Protein AF-A0A546XKB4-F1 (afdb_monomer_lite)

Structure (mmCIF, N/CA/C/O backbone):
data_AF-A0A546XKB4-F1
#
_entry.id   AF-A0A546XKB4-F1
#
loop_
_atom_site.group_PDB
_atom_site.id
_atom_site.type_symbol
_atom_site.label_atom_id
_atom_site.label_alt_id
_atom_site.label_comp_id
_atom_site.label_asym_id
_atom_site.label_entity_id
_atom_site.label_seq_id
_atom_site.pdbx_PDB_ins_code
_atom_site.Cartn_x
_atom_site.Cartn_y
_atom_site.Cartn_z
_atom_site.occupancy
_atom_site.B_iso_or_equiv
_atom_site.auth_seq_id
_atom_site.auth_comp_id
_atom_site.auth_asym_id
_atom_site.auth_atom_id
_atom_site.pdbx_PDB_model_num
ATOM 1 N N . MET A 1 1 ? 3.081 13.820 4.689 1.00 63.41 1 MET A N 1
ATOM 2 C CA . MET A 1 1 ? 1.965 13.811 3.711 1.00 63.41 1 MET A CA 1
ATOM 3 C C . MET A 1 1 ? 0.634 13.974 4.451 1.00 63.41 1 MET A C 1
ATOM 5 O O . MET A 1 1 ? 0.128 12.988 4.971 1.00 63.41 1 MET A O 1
ATOM 9 N N . PRO A 1 2 ? 0.058 15.186 4.531 1.00 77.19 2 PRO A N 1
ATOM 10 C CA . PRO A 1 2 ? -1.067 15.461 5.436 1.00 77.19 2 PRO A CA 1
ATOM 11 C C . PRO A 1 2 ? -2.372 14.738 5.057 1.00 77.19 2 PRO A C 1
ATOM 13 O O . PRO A 1 2 ? -3.088 14.270 5.932 1.00 77.19 2 PRO A O 1
ATOM 16 N N . LYS A 1 3 ? -2.662 14.570 3.758 1.00 88.44 3 LYS A N 1
ATOM 17 C CA . LYS A 1 3 ? -3.905 13.921 3.296 1.00 88.44 3 LYS A CA 1
ATOM 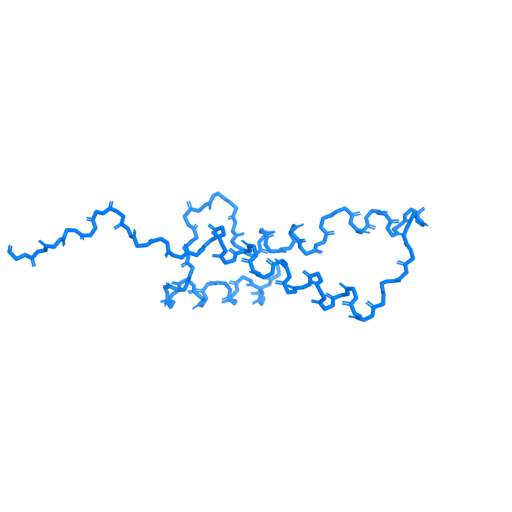18 C C . LYS A 1 3 ? -3.968 12.423 3.616 1.00 88.44 3 LYS A C 1
ATOM 20 O O . LYS A 1 3 ? -5.035 11.921 3.941 1.00 88.44 3 LYS A O 1
ATOM 25 N N . LEU A 1 4 ? -2.836 11.719 3.518 1.00 86.94 4 LEU A N 1
ATOM 26 C CA . LEU A 1 4 ? -2.768 10.282 3.798 1.00 86.94 4 LEU A CA 1
ATOM 27 C C . LEU A 1 4 ? -2.936 10.014 5.296 1.00 86.94 4 LEU A C 1
ATOM 29 O O . LEU A 1 4 ? -3.710 9.145 5.677 1.00 86.94 4 LEU A O 1
ATOM 33 N N . ALA A 1 5 ? -2.268 10.813 6.132 1.00 86.81 5 ALA A N 1
ATOM 34 C CA . ALA A 1 5 ? -2.422 10.748 7.580 1.00 86.81 5 ALA A CA 1
ATOM 35 C C . ALA A 1 5 ? -3.881 10.991 8.001 1.00 86.81 5 ALA A C 1
ATOM 37 O O . ALA A 1 5 ? -4.450 10.167 8.707 1.00 86.81 5 ALA A O 1
ATOM 38 N N . ALA A 1 6 ? -4.520 12.044 7.476 1.00 90.75 6 ALA A N 1
ATOM 39 C CA . ALA A 1 6 ? -5.927 12.337 7.754 1.00 90.75 6 ALA A CA 1
ATOM 40 C C . ALA A 1 6 ? -6.878 11.211 7.306 1.00 90.75 6 ALA A C 1
ATOM 42 O O . ALA A 1 6 ? -7.856 10.914 7.985 1.00 90.75 6 ALA A O 1
ATOM 43 N N . TYR A 1 7 ? -6.593 10.560 6.173 1.00 92.56 7 TYR A N 1
ATOM 44 C CA . TYR A 1 7 ? -7.386 9.423 5.704 1.00 92.56 7 TYR A CA 1
ATOM 45 C C . TYR A 1 7 ? -7.326 8.241 6.678 1.00 92.56 7 TYR A C 1
ATOM 47 O O . TYR A 1 7 ? -8.365 7.700 7.048 1.00 92.56 7 TYR A O 1
ATOM 55 N N . PHE A 1 8 ? -6.126 7.852 7.114 1.00 90.75 8 PHE A N 1
ATOM 56 C CA . PHE A 1 8 ? -5.974 6.741 8.052 1.00 90.75 8 PHE A CA 1
ATOM 57 C C . PHE A 1 8 ? -6.491 7.081 9.454 1.00 90.75 8 PHE A C 1
ATOM 59 O O . PHE A 1 8 ? -7.124 6.230 10.069 1.00 90.75 8 PHE A O 1
ATOM 66 N N . GLN A 1 9 ? -6.342 8.327 9.906 1.00 89.88 9 GLN A N 1
ATOM 67 C CA . GLN A 1 9 ? -6.976 8.806 11.136 1.00 89.88 9 GLN A CA 1
ATOM 68 C C . GLN A 1 9 ? -8.504 8.652 11.076 1.00 89.88 9 GLN A C 1
ATOM 70 O O . GLN A 1 9 ? -9.110 8.093 11.983 1.00 89.88 9 GLN A O 1
ATOM 75 N N . ALA A 1 10 ? -9.138 9.051 9.969 1.00 92.06 10 ALA A N 1
ATOM 76 C CA . ALA A 1 10 ? -10.582 8.889 9.804 1.00 92.06 10 ALA A CA 1
ATOM 77 C C . ALA A 1 10 ? -11.028 7.413 9.770 1.00 92.06 10 ALA A C 1
ATOM 79 O O . ALA A 1 10 ? -12.157 7.100 10.148 1.00 92.06 10 ALA A O 1
ATOM 80 N N . LEU A 1 11 ? -10.180 6.492 9.297 1.00 91.00 11 LEU A N 1
ATOM 81 C CA . LEU A 1 11 ? -10.462 5.052 9.341 1.00 91.00 11 LEU A CA 1
ATOM 82 C C . LEU A 1 11 ? -10.356 4.485 10.761 1.00 91.00 11 LEU A C 1
ATOM 84 O O . LEU A 1 11 ? -11.139 3.605 11.121 1.00 91.00 11 LEU A O 1
ATOM 88 N N . GLU A 1 12 ? -9.410 4.985 11.549 1.00 90.06 12 GLU A N 1
ATOM 89 C CA . GLU A 1 12 ? -9.233 4.619 12.952 1.00 90.06 12 GLU A CA 1
ATOM 90 C C . GLU A 1 12 ? -10.392 5.131 13.816 1.00 90.06 12 GLU A C 1
ATOM 92 O O . GLU A 1 12 ? -10.992 4.354 14.554 1.00 90.06 12 GLU A O 1
ATOM 97 N N . GLU A 1 13 ? -10.804 6.391 13.642 1.00 89.88 13 GLU A N 1
ATOM 98 C CA . GLU A 1 13 ? -11.974 6.976 14.322 1.00 89.88 13 GLU A CA 1
ATOM 99 C C . GLU A 1 13 ? -13.272 6.197 14.040 1.00 89.88 13 GLU A C 1
ATOM 101 O O . GLU A 1 13 ? -14.182 6.156 14.866 1.00 89.88 13 GLU A O 1
ATOM 106 N N . ARG A 1 14 ? -13.355 5.542 12.875 1.00 89.94 14 ARG A N 1
ATOM 107 C CA . ARG A 1 14 ? -14.474 4.669 12.477 1.00 89.94 14 ARG A CA 1
ATOM 108 C C . ARG A 1 14 ? -14.317 3.219 12.943 1.00 89.94 14 ARG A C 1
ATOM 110 O O . ARG A 1 14 ? -15.182 2.400 12.644 1.00 89.94 14 ARG A O 1
ATOM 117 N N . GLY A 1 15 ? -13.218 2.881 13.616 1.00 86.69 15 GLY A N 1
ATOM 118 C CA . GLY A 1 15 ? -12.918 1.529 14.086 1.00 86.69 15 GLY A CA 1
ATOM 119 C C . GLY A 1 15 ? -12.648 0.515 12.970 1.00 86.69 15 GLY A C 1
ATOM 120 O O . GLY A 1 15 ? -12.742 -0.687 13.203 1.00 86.69 15 GLY A O 1
ATOM 121 N N . VAL A 1 16 ? -12.343 0.970 11.750 1.00 88.50 16 VAL A N 1
ATOM 122 C CA . VAL A 1 16 ? -12.027 0.088 10.609 1.00 88.50 16 VAL A CA 1
ATOM 123 C C . VAL A 1 16 ? -10.615 -0.481 10.751 1.00 88.50 16 VAL A C 1
ATOM 125 O O . VAL A 1 16 ? -10.344 -1.624 10.379 1.00 88.50 16 VAL A O 1
ATOM 128 N N . ILE A 1 17 ? -9.716 0.328 11.304 1.00 89.12 17 ILE A N 1
ATOM 129 C CA . ILE A 1 17 ? -8.326 -0.022 11.577 1.00 89.12 17 ILE A CA 1
ATOM 130 C C . ILE A 1 17 ? -7.959 0.361 13.009 1.00 89.12 17 ILE A C 1
ATOM 132 O O . ILE A 1 17 ? -8.690 1.076 13.687 1.00 89.12 17 ILE A O 1
ATOM 136 N N . CYS A 1 18 ? -6.806 -0.123 13.435 1.00 82.38 18 CYS A N 1
ATOM 137 C CA . CYS A 1 18 ? -6.233 0.004 14.757 1.00 82.38 18 CYS A CA 1
ATOM 138 C C . CYS A 1 18 ? -4.778 0.449 14.560 1.00 82.38 18 CYS A C 1
ATOM 140 O O . CYS A 1 18 ? -4.021 -0.235 13.862 1.00 82.38 18 CYS A O 1
ATOM 142 N N . ALA A 1 19 ? -4.411 1.622 15.083 1.00 75.69 19 ALA A N 1
ATOM 143 C CA . ALA A 1 19 ? -3.074 2.193 14.912 1.00 75.69 19 ALA A CA 1
ATOM 144 C C . ALA A 1 19 ? -2.149 1.914 16.110 1.00 75.69 19 ALA A C 1
ATOM 146 O O . ALA A 1 19 ? -1.203 2.655 16.348 1.00 75.69 19 ALA A O 1
ATOM 147 N N . ASP A 1 20 ? -2.372 0.812 16.832 1.00 78.50 20 ASP A N 1
ATOM 148 C CA . ASP A 1 20 ? -1.622 0.405 18.033 1.00 78.50 20 ASP A CA 1
ATOM 149 C C . ASP A 1 20 ? -0.157 -0.001 17.748 1.00 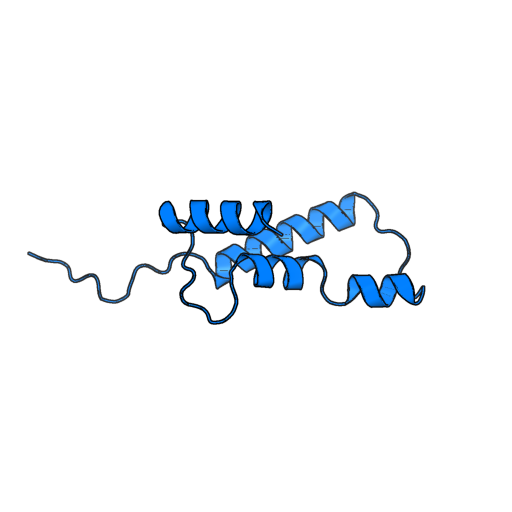78.50 20 ASP A C 1
ATOM 151 O O . ASP A 1 20 ? 0.531 -0.553 18.608 1.00 78.50 20 ASP A O 1
ATOM 155 N N . MET A 1 21 ? 0.325 0.213 16.525 1.00 73.69 21 MET A N 1
ATOM 156 C CA . MET A 1 21 ? 1.662 -0.167 16.092 1.00 73.69 21 MET A CA 1
ATOM 157 C C . MET A 1 21 ? 2.614 1.025 16.113 1.00 73.69 21 MET A C 1
ATOM 159 O O . MET A 1 21 ? 2.207 2.172 15.960 1.00 73.69 21 MET A O 1
ATOM 163 N N . LEU A 1 22 ? 3.908 0.732 16.278 1.00 75.88 22 LEU A N 1
ATOM 164 C CA . LEU A 1 22 ? 4.965 1.747 16.292 1.00 75.88 22 LEU A CA 1
ATOM 165 C C . LEU A 1 22 ? 5.002 2.559 14.984 1.00 75.88 22 LEU A C 1
ATOM 167 O O . LEU A 1 22 ? 5.261 3.758 15.008 1.00 75.88 22 LEU A O 1
ATOM 171 N N . GLU A 1 23 ? 4.736 1.892 13.860 1.00 79.25 23 GLU A N 1
ATOM 172 C CA . GLU A 1 23 ? 4.624 2.488 12.529 1.00 79.25 23 GLU A CA 1
ATOM 173 C C . GLU A 1 23 ? 3.151 2.747 12.200 1.00 79.25 23 GLU A C 1
ATOM 175 O O . GLU A 1 23 ? 2.296 1.866 12.349 1.00 79.25 23 GLU A O 1
ATOM 180 N N . GLY A 1 24 ? 2.847 3.950 11.707 1.00 86.38 24 GLY A N 1
ATOM 181 C CA . GLY A 1 24 ? 1.477 4.313 11.359 1.00 86.38 24 GLY A CA 1
ATOM 182 C C . GLY A 1 24 ? 0.960 3.521 10.146 1.00 86.38 24 GLY A C 1
ATOM 183 O O . GLY A 1 24 ? 1.718 3.255 9.208 1.00 86.38 24 GLY A O 1
ATOM 184 N N . PRO A 1 25 ? -0.347 3.207 10.061 1.00 88.19 25 PRO A N 1
ATOM 185 C CA . PRO A 1 25 ? -0.923 2.438 8.947 1.00 88.19 25 PRO A CA 1
ATOM 186 C C . PRO A 1 25 ? -0.667 3.063 7.561 1.00 88.19 25 PRO A C 1
ATOM 188 O O . PRO A 1 25 ? -0.529 2.348 6.566 1.00 88.19 25 PRO A O 1
ATOM 191 N N . GLY A 1 26 ? -0.534 4.392 7.485 1.00 89.94 26 GLY A N 1
ATOM 192 C CA . GLY A 1 26 ? -0.153 5.082 6.250 1.00 89.94 26 GLY A CA 1
ATOM 193 C C . GLY A 1 26 ? 1.298 4.867 5.822 1.00 89.94 26 GLY A C 1
ATOM 194 O O . GLY A 1 26 ? 1.568 4.796 4.623 1.00 89.94 26 GLY A O 1
ATOM 195 N N . GLU A 1 27 ? 2.220 4.721 6.771 1.00 89.81 27 GLU A N 1
ATOM 196 C CA . GLU A 1 27 ? 3.627 4.415 6.490 1.00 89.81 27 GLU A CA 1
ATOM 197 C C . GLU A 1 27 ? 3.766 2.975 6.002 1.00 89.81 27 GLU A C 1
ATOM 199 O O . GLU A 1 27 ? 4.408 2.725 4.984 1.00 89.81 27 GLU A O 1
ATOM 204 N N . ILE A 1 28 ? 3.054 2.045 6.642 1.00 90.19 28 ILE A N 1
ATOM 205 C CA . ILE A 1 28 ? 2.980 0.640 6.224 1.00 90.19 28 ILE A CA 1
ATOM 206 C C . ILE A 1 28 ? 2.435 0.528 4.802 1.00 90.19 28 ILE A C 1
ATOM 208 O O . ILE A 1 28 ? 3.017 -0.158 3.961 1.00 90.19 28 ILE A O 1
ATOM 212 N N . TRP A 1 29 ? 1.342 1.232 4.498 1.00 92.19 29 TRP A N 1
ATOM 213 C CA . TRP A 1 29 ? 0.777 1.243 3.151 1.00 92.19 29 TRP A CA 1
ATOM 214 C C . TRP A 1 29 ? 1.767 1.763 2.101 1.00 92.19 29 TRP A C 1
ATOM 216 O O . TRP A 1 29 ? 1.898 1.155 1.038 1.00 92.19 29 TRP A O 1
ATOM 226 N N . LEU A 1 30 ? 2.503 2.842 2.392 1.00 91.44 30 LEU A N 1
ATOM 227 C CA . LEU A 1 30 ? 3.528 3.374 1.486 1.00 91.44 30 LEU A CA 1
ATOM 228 C C . LEU A 1 30 ? 4.677 2.383 1.272 1.00 91.44 30 LEU A C 1
ATOM 230 O O . LEU A 1 30 ? 5.079 2.157 0.128 1.00 91.44 30 LEU A O 1
ATOM 234 N N . SER A 1 31 ? 5.162 1.762 2.346 1.00 91.12 31 SER A N 1
ATOM 235 C CA . SER A 1 31 ? 6.215 0.746 2.293 1.00 91.12 31 SER A CA 1
ATOM 236 C C . SER A 1 31 ? 5.799 -0.457 1.444 1.00 91.12 31 SER A C 1
ATOM 238 O O . SER A 1 31 ? 6.576 -0.920 0.612 1.00 91.12 31 SER A O 1
ATOM 240 N N . LEU A 1 32 ? 4.552 -0.917 1.570 1.00 92.62 32 LEU A N 1
ATOM 241 C CA . LEU A 1 32 ? 4.001 -2.009 0.761 1.00 92.62 32 LEU A CA 1
ATOM 242 C C . LEU A 1 32 ? 3.762 -1.607 -0.702 1.00 92.62 32 LEU A C 1
ATOM 244 O O . LEU A 1 32 ? 3.979 -2.407 -1.618 1.00 92.62 32 LEU A O 1
ATOM 248 N N . LEU A 1 33 ? 3.307 -0.375 -0.937 1.00 92.31 33 LEU A N 1
ATOM 249 C CA . LEU A 1 33 ? 3.026 0.132 -2.276 1.00 92.31 33 LEU A CA 1
ATOM 250 C C . LEU A 1 33 ? 4.313 0.290 -3.089 1.00 92.31 33 LEU A C 1
ATOM 252 O O . LEU A 1 33 ? 4.381 -0.146 -4.241 1.00 92.31 33 LEU A O 1
ATOM 256 N N . VAL A 1 34 ? 5.327 0.918 -2.496 1.00 89.69 34 VAL A N 1
ATOM 257 C CA . VAL A 1 34 ? 6.549 1.317 -3.194 1.00 89.69 34 VAL A CA 1
ATOM 258 C C . VAL A 1 34 ? 7.645 0.268 -3.041 1.00 89.69 34 VAL A C 1
ATOM 260 O O . VAL A 1 34 ? 8.221 -0.148 -4.047 1.00 89.69 34 VAL A O 1
ATOM 263 N N . GLY A 1 35 ? 7.918 -0.192 -1.820 1.00 86.81 35 GLY A N 1
ATOM 264 C CA . GLY A 1 35 ? 9.064 -1.052 -1.522 1.00 86.81 35 GLY A CA 1
ATOM 265 C C . GLY A 1 35 ? 10.361 -0.500 -2.123 1.00 86.81 35 GLY A C 1
ATOM 266 O O . GLY A 1 35 ? 10.657 0.688 -2.025 1.00 86.81 35 GLY A O 1
ATOM 267 N N . ASP A 1 36 ? 11.104 -1.350 -2.828 1.00 85.31 36 ASP A N 1
ATOM 268 C CA . ASP A 1 36 ? 12.345 -0.988 -3.523 1.00 85.31 36 ASP A CA 1
ATOM 269 C C . ASP A 1 36 ? 12.138 -0.489 -4.969 1.00 85.31 36 ASP A C 1
ATOM 271 O O . ASP A 1 36 ? 13.108 -0.249 -5.694 1.00 85.31 36 ASP A O 1
ATOM 275 N N . LEU A 1 37 ? 10.889 -0.294 -5.416 1.00 85.69 37 LEU A N 1
ATOM 276 C CA . LEU A 1 37 ? 10.600 0.082 -6.803 1.00 85.69 37 LEU A CA 1
ATOM 277 C C . LEU A 1 37 ? 11.236 1.407 -7.203 1.00 85.69 37 LEU A C 1
ATOM 279 O O . LEU A 1 37 ? 11.699 1.533 -8.332 1.00 85.69 37 LEU A O 1
ATOM 283 N N . GLN A 1 38 ? 11.239 2.402 -6.314 1.00 85.31 38 GLN A N 1
ATOM 284 C CA . GLN A 1 38 ? 11.854 3.699 -6.606 1.00 85.31 38 GLN A CA 1
ATOM 285 C C . GLN A 1 38 ? 13.341 3.539 -6.927 1.00 85.31 38 GLN A C 1
ATOM 287 O O . GLN A 1 38 ? 13.813 4.103 -7.911 1.00 85.31 38 GLN A O 1
ATOM 292 N N . VAL A 1 39 ? 14.044 2.698 -6.163 1.00 87.75 39 VAL A N 1
ATOM 293 C CA . VAL A 1 39 ? 15.466 2.410 -6.375 1.00 87.75 39 VAL A CA 1
ATOM 294 C C . VAL A 1 39 ? 15.665 1.670 -7.692 1.00 87.75 39 VAL A C 1
ATOM 296 O O . VAL A 1 39 ? 16.424 2.132 -8.538 1.00 87.75 39 VAL A O 1
ATOM 299 N N . ARG A 1 40 ? 14.935 0.570 -7.923 1.00 85.94 40 ARG A N 1
ATOM 300 C CA . ARG A 1 40 ? 15.085 -0.225 -9.157 1.00 85.94 40 ARG A CA 1
ATOM 301 C C . ARG A 1 40 ? 14.736 0.554 -10.425 1.00 85.94 40 ARG A C 1
ATOM 303 O O . ARG A 1 40 ? 15.275 0.270 -11.489 1.00 85.94 40 ARG A O 1
ATOM 310 N N . ARG A 1 41 ? 13.837 1.534 -10.323 1.00 87.50 41 ARG A N 1
ATOM 311 C CA . ARG A 1 41 ? 13.515 2.456 -11.418 1.00 87.50 41 ARG A CA 1
ATOM 312 C C . ARG A 1 41 ? 14.626 3.464 -11.651 1.00 87.50 41 ARG A C 1
ATOM 314 O O . ARG A 1 41 ? 15.028 3.655 -12.791 1.00 87.50 41 ARG A O 1
ATOM 321 N N . ALA A 1 42 ? 15.132 4.080 -10.585 1.00 88.75 42 ALA A N 1
ATOM 322 C CA . ALA A 1 42 ? 16.212 5.057 -10.678 1.00 88.75 42 ALA A CA 1
ATOM 323 C C . ALA A 1 42 ? 17.498 4.447 -11.262 1.00 88.75 42 ALA A C 1
ATOM 325 O O . ALA A 1 42 ? 18.242 5.136 -11.951 1.00 88.75 42 ALA A O 1
ATOM 326 N N . THR A 1 43 ? 17.733 3.151 -11.03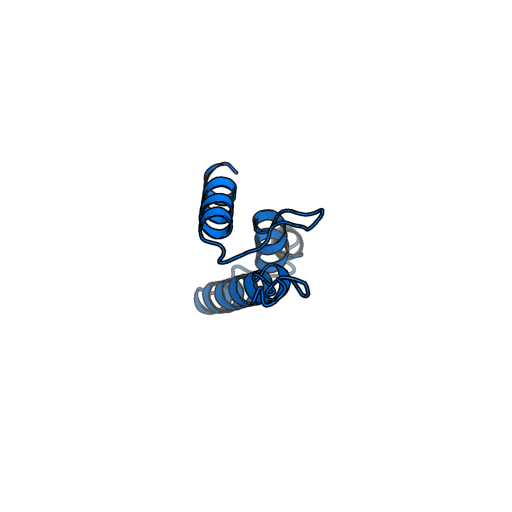3 1.00 92.88 43 THR A N 1
ATOM 327 C CA . THR A 1 43 ? 18.887 2.416 -11.572 1.00 92.88 43 THR A CA 1
ATOM 328 C C . THR A 1 43 ? 18.649 1.793 -12.950 1.00 92.88 43 THR A C 1
ATOM 330 O O . THR A 1 43 ? 19.551 1.160 -13.490 1.00 92.88 43 THR A O 1
ATOM 333 N N . GLY A 1 44 ? 17.449 1.930 -13.526 1.00 90.44 44 GLY A N 1
ATOM 334 C CA . GLY A 1 44 ? 17.103 1.339 -14.822 1.00 90.44 44 GLY A CA 1
ATOM 335 C C . GLY A 1 44 ? 16.878 -0.178 -14.802 1.00 90.44 44 GLY A C 1
ATOM 336 O O . GLY A 1 44 ? 16.598 -0.759 -15.847 1.00 90.44 44 GLY A O 1
ATOM 337 N N . ALA A 1 45 ? 16.935 -0.827 -13.634 1.00 92.25 45 ALA A N 1
ATOM 338 C CA . ALA A 1 45 ? 16.638 -2.253 -13.489 1.00 92.25 45 ALA A CA 1
ATOM 339 C C . ALA A 1 45 ? 15.161 -2.593 -13.781 1.00 92.25 45 ALA A C 1
ATOM 341 O O . ALA A 1 45 ? 14.837 -3.741 -14.074 1.00 92.25 45 ALA A O 1
ATOM 342 N N . LEU A 1 46 ? 14.259 -1.608 -13.687 1.00 87.81 46 LEU A N 1
ATOM 343 C CA . LEU A 1 46 ? 12.835 -1.727 -14.010 1.00 87.81 46 LEU A CA 1
ATOM 344 C C . LEU A 1 46 ? 12.353 -0.528 -14.837 1.00 87.81 46 LEU A C 1
ATOM 346 O O . LEU A 1 46 ? 12.501 0.623 -14.424 1.00 87.81 46 LEU A O 1
ATOM 350 N N . GLY A 1 47 ? 11.705 -0.811 -15.971 1.00 84.50 47 GLY A N 1
ATOM 351 C CA . GLY A 1 47 ? 11.021 0.187 -16.800 1.00 84.50 47 GLY A CA 1
ATOM 352 C C . GLY A 1 47 ? 9.744 0.740 -16.153 1.00 84.50 47 GLY A C 1
ATOM 353 O O . GLY A 1 47 ? 9.338 0.314 -15.068 1.00 84.50 47 GLY A O 1
ATOM 354 N N . LEU A 1 48 ? 9.097 1.719 -16.799 1.00 85.19 48 LEU A N 1
ATOM 355 C CA . LEU A 1 48 ? 7.814 2.291 -16.349 1.00 85.19 48 LEU A CA 1
ATOM 356 C C . LEU A 1 48 ? 6.751 1.192 -16.179 1.00 85.19 48 LEU A C 1
ATOM 358 O O . LEU A 1 48 ? 6.684 0.308 -17.028 1.00 85.19 48 LEU A O 1
ATOM 362 N N . PRO A 1 49 ? 5.957 1.199 -15.088 1.00 84.25 49 PRO A N 1
ATOM 363 C CA . PRO A 1 49 ? 4.960 0.159 -14.903 1.00 84.25 49 PRO A CA 1
ATOM 364 C C . PRO A 1 49 ? 3.822 0.383 -15.892 1.00 84.25 49 PRO A C 1
ATOM 366 O O . PRO A 1 49 ? 3.428 1.526 -16.152 1.00 84.25 49 PRO A O 1
ATOM 369 N N . VAL A 1 50 ? 3.230 -0.697 -16.380 1.00 90.88 50 VAL A N 1
ATOM 370 C CA . VAL A 1 50 ? 1.957 -0.574 -17.092 1.00 90.88 50 VAL A CA 1
ATOM 371 C C . VAL A 1 50 ? 0.822 -0.357 -16.090 1.00 90.88 50 VAL A C 1
ATOM 373 O O . VAL A 1 50 ? 0.907 -0.724 -14.916 1.00 90.88 50 VAL A O 1
ATOM 376 N N . GLN A 1 51 ? -0.276 0.247 -16.545 1.00 91.12 51 GLN A N 1
ATOM 377 C CA . GLN A 1 51 ? -1.419 0.587 -15.685 1.00 91.12 51 GLN A CA 1
ATOM 378 C C . GLN A 1 51 ? -1.978 -0.617 -14.912 1.00 91.12 51 GLN A C 1
ATOM 380 O O . GLN A 1 51 ? -2.433 -0.484 -13.777 1.00 91.12 51 GLN A O 1
ATOM 385 N N . GLU A 1 52 ? -1.933 -1.806 -15.508 1.00 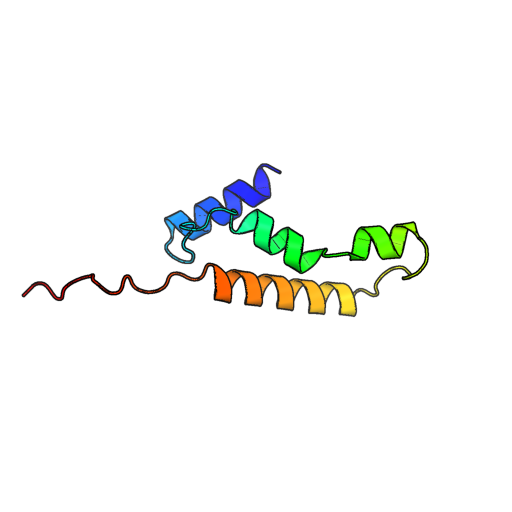93.06 52 GLU A N 1
ATOM 386 C CA . GLU A 1 52 ? -2.371 -3.040 -14.859 1.00 93.06 52 GLU A CA 1
ATOM 387 C C . GLU A 1 52 ? -1.506 -3.414 -13.649 1.00 93.06 52 GLU A C 1
ATOM 389 O O . GLU A 1 52 ? -2.042 -3.717 -12.584 1.00 93.06 52 GLU A O 1
ATOM 394 N N . GLU A 1 53 ? -0.182 -3.296 -13.762 1.00 90.12 53 GLU A N 1
ATOM 395 C CA . GLU A 1 53 ? 0.748 -3.565 -12.662 1.00 90.12 53 GLU A CA 1
ATOM 396 C C . GLU A 1 53 ? 0.557 -2.574 -11.515 1.00 90.12 53 GLU A C 1
ATOM 398 O O . GLU A 1 53 ? 0.585 -2.969 -10.346 1.00 90.12 53 GLU A O 1
ATOM 403 N N . VAL A 1 54 ? 0.321 -1.297 -11.845 1.00 90.88 54 VAL A N 1
ATOM 404 C CA . VAL A 1 54 ? 0.001 -0.259 -10.857 1.00 90.88 54 VAL A CA 1
ATOM 405 C C . VAL A 1 54 ? -1.268 -0.638 -10.099 1.00 90.88 54 VAL A C 1
ATOM 407 O O . VAL A 1 54 ? -1.252 -0.685 -8.871 1.00 90.88 54 VAL A O 1
ATOM 410 N N . ARG A 1 55 ? -2.353 -0.974 -10.808 1.00 92.94 55 ARG A N 1
ATOM 411 C CA . ARG A 1 55 ? -3.628 -1.363 -10.184 1.00 92.94 55 ARG A CA 1
ATOM 412 C C . ARG A 1 55 ? -3.488 -2.601 -9.306 1.00 92.94 55 ARG A C 1
ATOM 414 O O . ARG A 1 55 ? -3.917 -2.581 -8.153 1.00 92.94 55 ARG A O 1
ATOM 421 N N . ALA A 1 56 ? -2.854 -3.651 -9.823 1.00 93.38 56 ALA A N 1
ATOM 422 C CA . ALA A 1 56 ? -2.666 -4.898 -9.095 1.00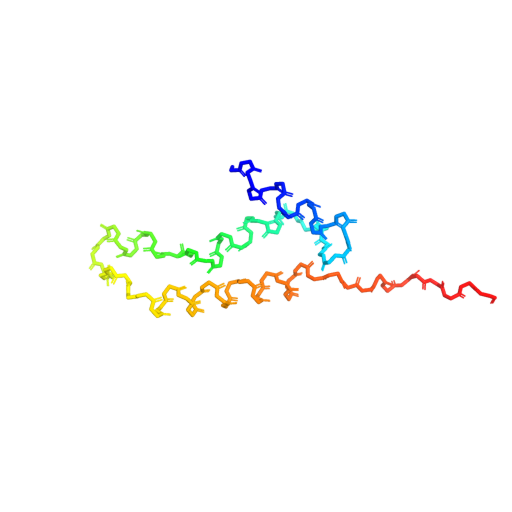 93.38 56 ALA A CA 1
ATOM 423 C C . ALA A 1 56 ? -1.833 -4.685 -7.822 1.00 93.38 56 ALA A C 1
ATOM 425 O O . ALA A 1 56 ? -2.141 -5.246 -6.770 1.00 93.38 56 ALA A O 1
ATOM 426 N N . ARG A 1 57 ? -0.795 -3.844 -7.887 1.00 92.88 57 ARG A N 1
ATOM 427 C CA . ARG A 1 57 ? 0.034 -3.519 -6.723 1.00 92.88 57 ARG A CA 1
ATOM 428 C C . ARG A 1 57 ? -0.718 -2.694 -5.688 1.00 92.88 57 ARG A C 1
ATOM 430 O O . ARG A 1 57 ? -0.661 -3.039 -4.512 1.00 92.88 57 ARG A O 1
ATOM 437 N N . SER A 1 58 ? -1.450 -1.668 -6.116 1.00 93.31 58 SER A N 1
ATOM 438 C CA . SER A 1 58 ? -2.274 -0.847 -5.223 1.00 93.31 58 SER A CA 1
ATOM 439 C C . SER A 1 58 ? -3.303 -1.687 -4.466 1.00 93.31 58 SER A C 1
ATOM 441 O O . SER A 1 58 ? -3.442 -1.533 -3.254 1.00 93.31 58 SER A O 1
ATOM 443 N N . ALA A 1 59 ? -3.971 -2.620 -5.154 1.00 95.06 59 ALA A N 1
ATOM 444 C CA . ALA A 1 59 ? -4.930 -3.532 -4.532 1.00 95.06 59 ALA A CA 1
ATOM 445 C C . ALA A 1 59 ? -4.269 -4.435 -3.477 1.00 95.06 59 ALA A C 1
ATOM 447 O O . ALA A 1 59 ? -4.785 -4.565 -2.367 1.00 95.06 59 ALA A O 1
ATOM 448 N N . ARG A 1 60 ? -3.097 -5.011 -3.787 1.00 95.12 60 ARG A N 1
ATOM 449 C CA . ARG A 1 60 ? -2.340 -5.838 -2.831 1.00 95.12 60 ARG A CA 1
ATOM 450 C C . ARG A 1 60 ? -1.873 -5.046 -1.612 1.00 95.12 60 ARG A C 1
ATOM 452 O O . ARG A 1 60 ? -2.029 -5.530 -0.496 1.00 95.12 60 ARG A O 1
ATOM 459 N N . ALA A 1 61 ? -1.324 -3.847 -1.816 1.00 94.94 61 ALA A N 1
ATOM 460 C CA . ALA A 1 61 ? -0.859 -2.993 -0.725 1.00 94.94 61 ALA A CA 1
ATOM 461 C C . ALA A 1 61 ? -2.013 -2.621 0.215 1.00 94.94 61 ALA A C 1
ATOM 463 O O . ALA A 1 61 ? -1.882 -2.771 1.423 1.00 94.94 61 ALA A O 1
ATOM 464 N N . ALA A 1 62 ? -3.168 -2.228 -0.335 1.00 92.00 62 ALA A N 1
ATOM 465 C CA . ALA A 1 62 ? -4.354 -1.935 0.464 1.00 92.00 62 ALA A CA 1
ATOM 466 C C . ALA A 1 62 ? -4.821 -3.156 1.275 1.00 92.00 62 ALA A C 1
ATOM 468 O O . ALA A 1 62 ? -5.012 -3.046 2.484 1.00 92.00 62 ALA A O 1
ATOM 469 N N . ALA A 1 63 ? -4.957 -4.323 0.636 1.00 93.56 63 ALA A N 1
ATOM 470 C CA . ALA A 1 63 ? -5.386 -5.547 1.312 1.00 93.56 63 ALA A CA 1
ATOM 471 C C . ALA A 1 63 ? -4.453 -5.932 2.472 1.00 93.56 63 ALA A C 1
ATOM 473 O O . ALA A 1 63 ? -4.927 -6.229 3.566 1.00 93.56 63 ALA A O 1
ATOM 474 N N . 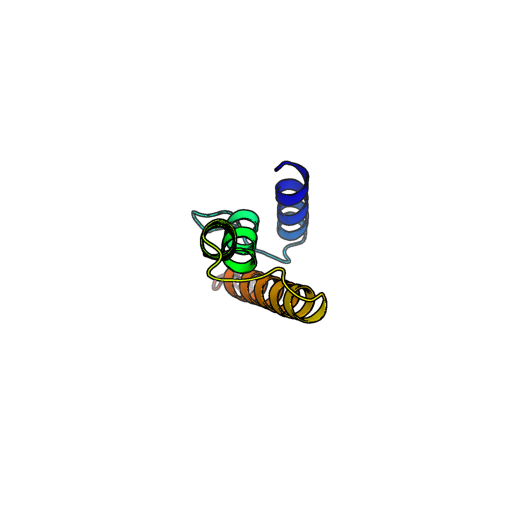LEU A 1 64 ? -3.136 -5.874 2.257 1.00 93.19 64 LEU A N 1
ATOM 475 C CA . LEU A 1 64 ? -2.142 -6.180 3.286 1.00 93.19 64 LEU A CA 1
ATOM 476 C C . LEU A 1 64 ? -2.164 -5.162 4.432 1.00 93.19 64 LEU A C 1
ATOM 478 O O . LEU A 1 64 ? -2.120 -5.566 5.590 1.00 93.19 64 LEU A O 1
ATOM 482 N N . THR A 1 65 ? -2.316 -3.864 4.147 1.00 92.00 65 THR A N 1
ATOM 483 C CA . THR A 1 65 ? -2.481 -2.849 5.199 1.00 92.00 65 THR A CA 1
ATOM 484 C C . THR A 1 65 ? -3.695 -3.147 6.077 1.00 92.00 65 THR A C 1
ATOM 486 O O . THR A 1 65 ? -3.579 -3.097 7.295 1.00 92.00 65 THR A O 1
ATOM 489 N N . PHE A 1 66 ? -4.844 -3.520 5.502 1.00 89.44 66 PHE A N 1
ATOM 490 C CA . PHE A 1 66 ? -6.023 -3.890 6.297 1.00 89.44 66 PHE A CA 1
ATOM 491 C C . PHE A 1 66 ? -5.871 -5.225 7.032 1.00 89.44 66 PHE A C 1
ATOM 493 O O . PHE A 1 66 ? -6.480 -5.407 8.076 1.00 89.44 66 PHE A O 1
ATOM 500 N N . GLN A 1 67 ? -5.067 -6.164 6.535 1.00 89.56 67 GLN A N 1
ATOM 501 C CA . GLN A 1 67 ? -4.762 -7.390 7.281 1.00 89.56 67 GLN A CA 1
ATOM 502 C C . GLN A 1 67 ? -3.870 -7.116 8.496 1.00 89.56 67 GLN A C 1
ATOM 504 O O . GLN A 1 67 ? -4.049 -7.738 9.541 1.00 89.56 67 GLN A O 1
ATOM 509 N N . ILE A 1 68 ? -2.921 -6.191 8.353 1.00 89.06 68 ILE A N 1
ATOM 510 C CA . ILE A 1 68 ? -1.957 -5.827 9.394 1.00 89.06 68 ILE A CA 1
ATOM 511 C C . ILE A 1 68 ? -2.603 -4.914 10.443 1.00 89.06 68 ILE A C 1
ATOM 513 O O . ILE A 1 68 ? -2.502 -5.174 11.637 1.00 89.06 68 ILE A O 1
ATOM 517 N N . SER A 1 69 ? -3.284 -3.862 9.990 1.00 87.50 69 SER A N 1
ATOM 518 C CA . SER A 1 69 ? -3.864 -2.813 10.836 1.00 87.50 69 SER A CA 1
ATOM 519 C C . SER A 1 69 ? -5.363 -2.983 11.066 1.00 87.50 69 SER A C 1
ATOM 521 O O . SER A 1 69 ? -5.975 -2.138 11.709 1.00 87.50 69 SER A O 1
ATOM 523 N N . GLY A 1 70 ? -5.997 -4.019 10.514 1.00 79.38 70 GLY A N 1
ATOM 524 C CA . GLY A 1 70 ? -7.427 -4.258 10.695 1.00 79.38 70 GLY A CA 1
ATOM 525 C C . GLY A 1 70 ? -7.759 -4.419 12.170 1.00 79.38 70 GLY A C 1
ATOM 526 O O . GLY A 1 70 ? -7.043 -5.112 12.896 1.00 79.38 70 GLY A O 1
ATOM 527 N N . ALA A 1 71 ? -8.838 -3.775 12.613 1.00 66.38 71 ALA A N 1
ATOM 528 C CA . ALA A 1 71 ? -9.252 -3.833 14.005 1.00 66.38 71 ALA A CA 1
ATOM 529 C C . ALA A 1 71 ? -9.500 -5.293 14.419 1.00 66.38 71 ALA A C 1
ATOM 531 O O . ALA A 1 71 ? -10.520 -5.899 14.083 1.00 66.38 71 ALA A O 1
ATOM 532 N N . LYS A 1 72 ? -8.562 -5.883 15.168 1.00 59.88 72 LYS A N 1
ATOM 533 C CA . LYS A 1 72 ? -8.856 -7.108 15.906 1.00 59.88 72 LYS A CA 1
ATOM 534 C C . LYS A 1 72 ? -9.812 -6.706 17.017 1.00 59.88 72 LYS A C 1
ATOM 536 O O . LYS A 1 72 ? -9.508 -5.807 17.798 1.00 59.88 72 LYS A O 1
ATOM 541 N N . LYS A 1 73 ? -10.968 -7.371 17.107 1.00 49.84 73 LYS A N 1
ATOM 542 C CA . LYS A 1 73 ? -11.815 -7.298 18.304 1.00 49.84 73 LYS A CA 1
ATOM 543 C C . LYS A 1 73 ? -10.894 -7.498 19.510 1.00 49.84 73 LYS A C 1
ATOM 545 O O . LYS A 1 73 ? -10.247 -8.542 19.578 1.00 49.84 73 LYS A O 1
ATOM 550 N N . LYS A 1 74 ? -10.795 -6.500 20.402 1.00 45.34 74 LYS A N 1
ATOM 551 C CA . LYS A 1 74 ? -9.983 -6.592 21.627 1.00 45.34 74 LYS A CA 1
ATOM 552 C C . LYS A 1 74 ? -10.280 -7.942 22.296 1.00 45.34 74 LYS A C 1
ATOM 554 O O . LYS A 1 74 ? -11.433 -8.152 22.691 1.00 45.34 74 LYS A O 1
ATOM 559 N N . PRO A 1 75 ? -9.309 -8.868 22.408 1.00 42.44 75 PRO A N 1
ATOM 560 C CA . PRO A 1 75 ? -9.495 -10.067 23.209 1.00 42.44 75 PRO A CA 1
ATOM 561 C C . PRO A 1 75 ? -9.503 -9.602 24.669 1.00 42.44 75 PRO A C 1
ATOM 563 O O . PRO A 1 75 ? -8.453 -9.347 25.244 1.00 42.44 75 PRO A O 1
ATOM 566 N N . GLY A 1 76 ? -10.696 -9.356 25.214 1.00 45.44 76 GLY A N 1
ATOM 567 C CA . GLY A 1 76 ? -10.871 -8.768 26.547 1.00 45.44 76 GLY A CA 1
ATOM 568 C C . GLY A 1 76 ? -11.990 -7.733 26.676 1.00 45.44 76 GLY A C 1
ATOM 569 O O . GLY A 1 76 ? -12.172 -7.195 27.760 1.00 45.44 76 GLY A O 1
ATOM 570 N N . ALA A 1 77 ? -12.766 -7.445 25.621 1.00 47.38 77 ALA A N 1
ATOM 571 C CA . ALA A 1 77 ? -14.074 -6.813 25.814 1.00 47.38 77 ALA A CA 1
ATOM 572 C C . ALA A 1 77 ? -15.009 -7.856 26.447 1.00 47.38 77 ALA A C 1
ATOM 574 O O . ALA A 1 77 ? -15.687 -8.602 25.737 1.00 47.38 77 ALA A O 1
ATOM 575 N N . GLU A 1 78 ? -14.918 -7.979 27.773 1.00 42.50 78 GLU A N 1
ATOM 576 C CA . GLU A 1 78 ? -15.752 -8.844 28.595 1.00 42.50 78 GLU A CA 1
ATOM 577 C C . GLU A 1 78 ? -17.221 -8.690 28.202 1.00 42.50 78 GLU A C 1
ATOM 579 O O . GLU A 1 78 ? -17.740 -7.583 28.029 1.00 42.50 78 GLU A O 1
ATOM 584 N N . ALA A 1 79 ? -17.885 -9.834 28.044 1.00 42.12 79 ALA A N 1
ATOM 585 C CA . ALA A 1 79 ? -19.329 -9.904 28.076 1.00 42.12 79 ALA A CA 1
ATOM 586 C C . ALA A 1 79 ? -19.765 -9.485 29.485 1.00 42.12 79 ALA A C 1
ATOM 588 O O . ALA A 1 79 ? -19.789 -10.299 30.400 1.00 42.12 79 ALA A O 1
ATOM 589 N N . GLY A 1 80 ? -20.045 -8.197 29.660 1.00 46.50 80 GLY A N 1
ATOM 590 C CA . GLY A 1 80 ? -20.775 -7.715 30.817 1.00 46.50 80 GLY A CA 1
ATOM 591 C C . GLY A 1 80 ? -22.225 -8.166 30.702 1.00 46.50 80 GLY A C 1
ATOM 592 O O . GLY A 1 80 ? -22.969 -7.576 29.923 1.00 46.50 80 GLY A O 1
ATOM 593 N N . PHE A 1 81 ? -22.578 -9.208 31.452 1.00 40.62 81 PHE A N 1
ATOM 594 C CA . PHE A 1 81 ? -23.868 -9.396 32.118 1.00 40.62 81 PHE A CA 1
ATOM 595 C C . PHE A 1 81 ? -23.652 -10.244 33.370 1.00 40.62 81 PHE A C 1
ATOM 597 O O . PHE A 1 81 ? -23.029 -11.321 33.244 1.00 40.62 81 PHE A O 1
#

Sequence (81 aa):
MPKLAAYFQALEERGVICADMLEGPGEIWLSLLVGDLQVRRATGALGLPVQEEVRARSARAAALTFQISGAKKKPGAEAGF

Organism: Rhizobium rhizogenes (NCBI:txid359)

pLDDT: mean 82.73, std 14.97, range [40.62, 95.12]

Secondary structure (DSSP, 8-state):
-HHHHHHHHHHHHTTSB---SSS-HHHHHHHHHHTTHHHHHHTTSS-PPPHHHHHHHHHHHHHHHHHHHB----TT-----

Foldseek 3Di:
DVVLVVVQVVCVVVLQFAQPDPDGLSRQLVCQLCPCVVVCVVVVVDDDDDPVVNVVSNVVSVVVSCVVGGRDPPPPPDPDD

Radius of gyration: 16.42 Å; chains: 1; bounding box: 43×26×49 Å